Protein AF-A0A0W1QNJ8-F1 (afdb_monomer_lite)

Radius of gyration: 13.54 Å; chains: 1; bounding box: 36×19×38 Å

Sequence (80 aa):
MSEFLNNRPRFVMLKSINGEPMLVNVSSVRTVSTINMAGADFGVISFGKEHEVVIGSSVPEVVQAIEAALANNSSIFTAA

Structure (mmCIF, N/CA/C/O backbone):
data_AF-A0A0W1QNJ8-F1
#
_entry.id   AF-A0A0W1QNJ8-F1
#
loop_
_atom_site.group_PDB
_atom_site.id
_atom_site.type_symbol
_atom_site.label_atom_id
_atom_site.label_alt_id
_atom_site.label_comp_id
_atom_site.label_asym_id
_atom_site.label_entity_id
_atom_site.label_seq_id
_atom_site.pdbx_PDB_ins_code
_atom_site.Cartn_x
_atom_site.Cartn_y
_atom_site.Cartn_z
_atom_site.occupancy
_atom_site.B_iso_or_equiv
_atom_site.auth_seq_id
_atom_site.auth_comp_id
_atom_site.auth_asym_id
_atom_site.auth_atom_id
_atom_site.pdbx_PDB_model_num
ATOM 1 N N . MET A 1 1 ? -24.831 -7.795 15.753 1.00 39.44 1 MET A N 1
ATOM 2 C CA . MET A 1 1 ? -24.226 -6.588 16.362 1.00 39.44 1 MET A CA 1
ATOM 3 C C . MET A 1 1 ? -22.735 -6.833 16.576 1.00 39.44 1 MET A C 1
ATOM 5 O O . MET A 1 1 ? -22.320 -7.137 17.684 1.00 39.44 1 MET A O 1
ATOM 9 N N . SER A 1 2 ? -21.928 -6.759 15.517 1.00 42.38 2 SER A N 1
ATOM 10 C CA . SER A 1 2 ? -20.478 -7.033 15.585 1.00 42.38 2 SER A CA 1
ATOM 11 C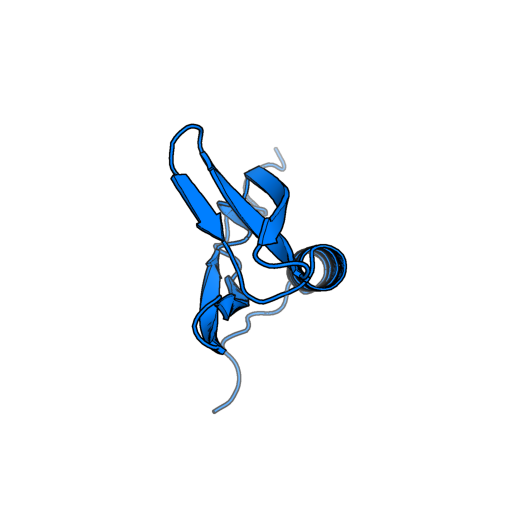 C . SER A 1 2 ? -19.655 -6.127 14.655 1.00 42.38 2 SER A C 1
ATOM 13 O O . SER A 1 2 ? -18.513 -6.435 14.342 1.00 42.38 2 SER A O 1
ATOM 15 N N . GLU A 1 3 ? -20.200 -4.978 14.245 1.00 50.59 3 GLU A N 1
ATOM 16 C CA . GLU A 1 3 ? -19.534 -4.052 13.309 1.00 50.59 3 GLU A CA 1
ATOM 17 C C . GLU A 1 3 ? -18.739 -2.927 13.995 1.00 50.59 3 GLU A C 1
ATOM 19 O O . GLU A 1 3 ? -17.971 -2.228 13.343 1.00 50.59 3 GLU A O 1
ATOM 24 N N . PHE A 1 4 ? -18.848 -2.758 15.317 1.00 43.59 4 PHE A N 1
ATOM 25 C CA . PHE A 1 4 ? -18.239 -1.609 16.008 1.00 43.59 4 PHE A CA 1
ATOM 26 C C . PHE A 1 4 ? -16.807 -1.837 16.516 1.00 43.59 4 PHE A C 1
ATOM 28 O O . PHE A 1 4 ? -16.137 -0.876 16.886 1.00 43.59 4 PHE A O 1
ATOM 35 N N . LEU A 1 5 ? -16.300 -3.076 16.510 1.00 47.41 5 LEU A N 1
ATOM 36 C CA . LEU A 1 5 ? -14.938 -3.372 16.984 1.00 47.41 5 LEU A CA 1
ATOM 37 C C . LEU A 1 5 ? -13.848 -3.107 15.933 1.00 47.41 5 LEU A C 1
ATOM 39 O O . LEU A 1 5 ? -12.677 -3.014 16.295 1.00 47.41 5 LEU A O 1
ATOM 43 N N . ASN A 1 6 ? -14.212 -2.918 14.660 1.00 52.38 6 ASN A N 1
ATOM 44 C CA . ASN A 1 6 ? -13.241 -2.715 13.579 1.00 52.38 6 ASN A CA 1
ATOM 45 C C . ASN A 1 6 ? -12.977 -1.247 13.210 1.00 52.38 6 ASN A C 1
ATOM 47 O O . ASN A 1 6 ? -12.144 -0.984 12.352 1.00 52.38 6 ASN A O 1
ATOM 51 N N . ASN A 1 7 ? -13.619 -0.288 13.884 1.00 54.16 7 ASN A N 1
ATOM 52 C CA . ASN A 1 7 ? -13.516 1.137 13.546 1.00 54.16 7 ASN A CA 1
ATOM 53 C C . ASN A 1 7 ? -12.404 1.896 14.287 1.00 54.16 7 ASN A C 1
ATOM 55 O O . ASN A 1 7 ? -12.373 3.126 14.273 1.00 54.16 7 ASN A O 1
ATOM 59 N N . ARG A 1 8 ? -11.479 1.193 14.954 1.00 64.06 8 ARG A N 1
ATOM 60 C CA . ARG A 1 8 ? -10.281 1.857 15.477 1.00 64.06 8 ARG A CA 1
ATOM 61 C C . ARG A 1 8 ? -9.356 2.191 14.304 1.00 64.06 8 ARG A C 1
ATOM 63 O O . ARG A 1 8 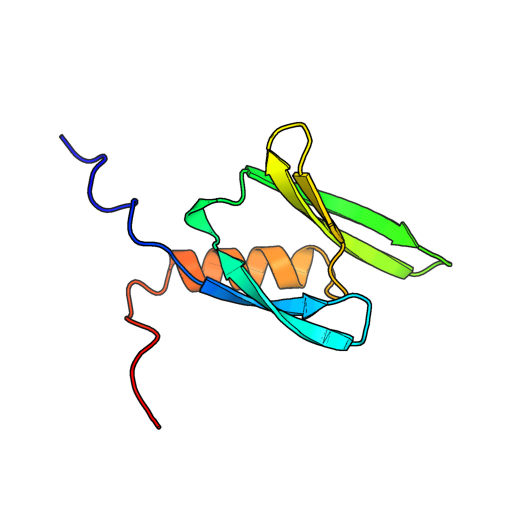? -9.105 1.304 13.485 1.00 64.06 8 ARG A O 1
ATOM 70 N N . PRO A 1 9 ? -8.860 3.434 14.197 1.00 65.62 9 PRO A N 1
ATOM 71 C CA . PRO A 1 9 ? -7.882 3.775 13.177 1.00 65.62 9 PRO A CA 1
ATOM 72 C C . PRO A 1 9 ? -6.599 2.983 13.452 1.00 65.62 9 PRO A C 1
ATOM 74 O O . PRO A 1 9 ? -6.036 3.054 14.547 1.00 65.62 9 PRO A O 1
ATOM 77 N N . ARG A 1 10 ? -6.188 2.168 12.478 1.00 75.81 10 ARG A N 1
ATOM 78 C CA . ARG A 1 10 ? -4.996 1.316 12.552 1.00 75.81 10 ARG A CA 1
ATOM 79 C C . ARG A 1 10 ? -3.952 1.902 11.631 1.00 75.81 10 ARG A C 1
ATOM 81 O O . ARG A 1 10 ? -4.219 2.053 10.445 1.00 75.81 10 ARG A O 1
ATOM 88 N N . PHE A 1 11 ? -2.781 2.219 12.161 1.00 82.19 11 PHE A N 1
ATOM 89 C CA . PHE A 1 11 ? -1.726 2.840 11.375 1.00 82.19 11 PHE A CA 1
ATOM 90 C C . PHE A 1 11 ? -0.591 1.859 11.114 1.00 82.19 11 PHE A C 1
ATOM 92 O O . PHE A 1 11 ? -0.128 1.185 12.032 1.00 82.19 11 PHE A O 1
ATOM 99 N N . VAL A 1 12 ? -0.140 1.809 9.864 1.00 82.75 12 VAL A N 1
ATOM 100 C CA . VAL A 1 12 ? 1.084 1.120 9.447 1.00 82.75 12 VAL A CA 1
ATOM 101 C C . VAL A 1 12 ? 2.071 2.139 8.920 1.00 82.75 12 VAL A C 1
ATOM 103 O O . VAL A 1 12 ? 1.684 3.101 8.258 1.00 82.75 12 VAL A O 1
ATOM 106 N N . MET A 1 13 ? 3.346 1.929 9.218 1.00 85.69 13 MET A N 1
ATOM 107 C CA . MET A 1 13 ? 4.412 2.738 8.654 1.00 85.69 13 MET A CA 1
ATOM 108 C C . MET A 1 13 ? 4.902 2.068 7.374 1.00 85.69 13 MET A C 1
ATOM 110 O O . MET A 1 13 ? 5.399 0.945 7.413 1.00 85.69 13 MET A O 1
ATOM 114 N N . LEU A 1 14 ? 4.725 2.745 6.245 1.00 85.38 14 LEU A N 1
ATOM 115 C CA . LEU A 1 14 ? 5.152 2.285 4.925 1.00 85.38 14 LEU A CA 1
ATOM 116 C C . LEU A 1 14 ? 6.204 3.231 4.368 1.00 85.38 14 LEU A C 1
ATOM 118 O O . LEU A 1 14 ? 6.283 4.392 4.766 1.00 85.38 14 LEU A O 1
ATOM 122 N N . LYS A 1 15 ? 7.024 2.751 3.438 1.00 82.75 15 LYS A N 1
ATOM 123 C CA . LYS A 1 15 ? 7.994 3.609 2.765 1.00 82.75 15 LYS A CA 1
ATOM 124 C C . LYS A 1 15 ? 7.279 4.393 1.670 1.00 82.75 15 LYS A C 1
ATOM 126 O O . LYS A 1 15 ? 6.589 3.804 0.848 1.00 82.75 15 LYS A O 1
ATOM 131 N N . SER A 1 16 ? 7.431 5.708 1.642 1.00 79.81 16 SER A N 1
ATOM 132 C CA . SER A 1 16 ? 6.967 6.561 0.546 1.00 79.81 16 SER A CA 1
ATOM 133 C C . SER A 1 16 ? 7.923 6.483 -0.650 1.00 79.81 16 SER A C 1
ATOM 135 O O . SER A 1 16 ? 9.067 6.042 -0.517 1.00 79.81 16 SER A O 1
ATOM 137 N N . ILE A 1 17 ? 7.476 6.927 -1.829 1.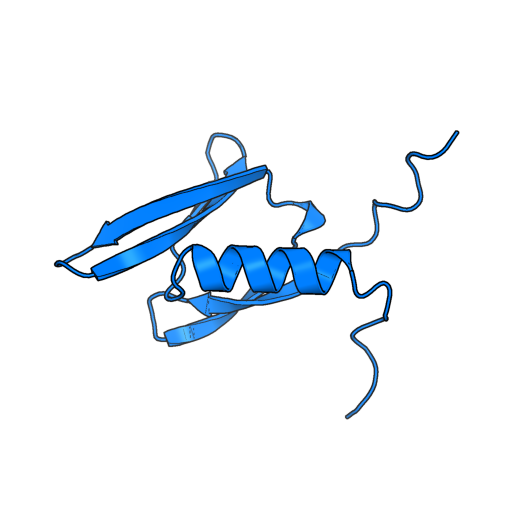00 79.81 17 ILE A N 1
ATOM 138 C CA . ILE A 1 17 ? 8.299 6.952 -3.053 1.00 79.81 17 ILE A CA 1
ATOM 139 C C . ILE A 1 17 ? 9.560 7.812 -2.907 1.00 79.81 17 ILE A C 1
ATOM 141 O O . ILE A 1 17 ? 10.565 7.555 -3.558 1.00 79.81 17 ILE A O 1
ATOM 145 N N . ASN A 1 18 ? 9.518 8.824 -2.036 1.00 77.12 18 ASN A N 1
ATOM 146 C CA . ASN A 1 18 ? 10.651 9.701 -1.742 1.00 77.12 18 ASN A CA 1
ATOM 147 C C . ASN A 1 18 ? 11.629 9.082 -0.724 1.00 77.12 18 ASN A C 1
ATOM 149 O O . ASN A 1 18 ? 12.641 9.693 -0.398 1.00 77.12 18 ASN A O 1
ATOM 153 N N . GLY A 1 19 ? 11.341 7.875 -0.226 1.00 73.19 19 GLY A N 1
ATOM 154 C CA . GLY A 1 19 ? 12.148 7.174 0.766 1.00 73.19 19 GLY A CA 1
ATOM 155 C C . GLY A 1 19 ? 11.816 7.518 2.217 1.00 73.19 19 GLY A C 1
ATOM 156 O O . GLY A 1 19 ? 12.361 6.868 3.109 1.00 73.19 19 GLY A O 1
ATOM 157 N N . GLU A 1 20 ? 10.912 8.468 2.468 1.00 81.31 20 GLU A N 1
ATOM 158 C CA . GLU A 1 20 ? 10.487 8.827 3.822 1.00 81.31 20 GLU A CA 1
ATOM 159 C C . GLU A 1 20 ? 9.420 7.858 4.356 1.00 81.31 20 GLU A C 1
ATOM 161 O O . GLU A 1 20 ? 8.588 7.360 3.591 1.00 81.31 20 GLU A O 1
ATOM 166 N N . PRO A 1 21 ? 9.409 7.563 5.664 1.00 81.94 21 PRO A N 1
ATOM 167 C CA . PRO A 1 21 ? 8.342 6.779 6.268 1.00 81.94 21 PRO A CA 1
ATOM 168 C C . PRO A 1 21 ? 7.018 7.560 6.277 1.00 81.94 21 PRO A C 1
ATOM 170 O O . PRO A 1 21 ? 6.965 8.724 6.664 1.00 81.94 21 PRO A O 1
ATOM 173 N N . MET A 1 22 ? 5.931 6.896 5.893 1.00 83.50 22 MET A N 1
ATOM 174 C CA . MET A 1 22 ? 4.574 7.433 5.843 1.00 83.50 22 MET A CA 1
ATOM 175 C C . MET A 1 22 ? 3.652 6.605 6.737 1.00 83.50 22 MET A C 1
ATOM 177 O O . MET A 1 22 ? 3.624 5.378 6.645 1.00 83.50 22 MET A O 1
ATOM 181 N N . LEU A 1 23 ? 2.869 7.276 7.585 1.00 83.19 23 LEU A N 1
ATOM 182 C CA . LEU A 1 23 ? 1.823 6.635 8.381 1.00 83.19 23 LEU A CA 1
ATOM 183 C C . LEU A 1 23 ? 0.543 6.503 7.556 1.00 83.19 23 LEU A C 1
ATOM 185 O O . LEU A 1 23 ? -0.056 7.497 7.151 1.00 83.19 23 LEU A O 1
ATOM 189 N N . VAL A 1 24 ? 0.104 5.267 7.349 1.00 83.75 24 VAL A N 1
ATOM 190 C CA . VAL A 1 24 ? -1.085 4.938 6.563 1.00 83.75 24 VAL A CA 1
ATOM 191 C C . VAL A 1 24 ? -2.153 4.350 7.469 1.00 83.75 24 VAL A C 1
ATOM 193 O O . VAL A 1 24 ? -1.918 3.348 8.141 1.00 83.75 24 VAL A O 1
ATOM 196 N N . ASN A 1 25 ? -3.343 4.958 7.472 1.00 84.50 25 ASN A N 1
ATOM 197 C CA . ASN A 1 25 ? -4.505 4.401 8.159 1.00 84.50 25 ASN A CA 1
ATOM 198 C C . ASN A 1 25 ? -5.099 3.247 7.341 1.00 84.50 25 ASN A C 1
ATOM 200 O O . ASN A 1 25 ? -5.826 3.477 6.375 1.00 84.50 25 ASN A O 1
ATOM 204 N N . VAL A 1 26 ? -4.820 2.017 7.760 1.00 81.81 26 VAL A N 1
ATOM 205 C CA . VAL A 1 26 ? -5.288 0.773 7.138 1.00 81.81 26 VAL A CA 1
ATOM 206 C C . VAL A 1 26 ? -6.810 0.709 7.081 1.00 81.81 26 VAL A C 1
ATOM 208 O O . VAL A 1 26 ? -7.365 0.239 6.095 1.00 81.81 26 VAL A O 1
ATOM 211 N N . SER A 1 27 ? -7.505 1.236 8.090 1.00 79.94 27 SER A N 1
ATOM 212 C CA . SER A 1 27 ? -8.972 1.226 8.135 1.00 79.94 27 SER A CA 1
ATOM 213 C C . SER A 1 27 ? -9.605 2.083 7.028 1.00 79.94 27 SER A C 1
ATOM 215 O O . SER A 1 27 ? -10.774 1.900 6.698 1.00 79.94 27 SER A O 1
ATOM 217 N N . SER A 1 28 ? -8.839 3.012 6.450 1.00 81.00 28 SER A N 1
ATOM 218 C CA . SER A 1 28 ? -9.262 3.838 5.317 1.00 81.00 28 SER A CA 1
ATOM 219 C C . SER A 1 28 ? -8.861 3.247 3.962 1.00 81.00 28 SER A C 1
ATOM 221 O O . SER A 1 28 ? -9.329 3.738 2.936 1.00 81.00 28 SER A O 1
ATOM 223 N N . VAL A 1 29 ? -7.994 2.229 3.931 1.00 83.44 29 VAL A N 1
ATOM 224 C CA . VAL A 1 29 ? -7.525 1.599 2.691 1.00 83.44 29 VAL A CA 1
ATOM 225 C C . VAL A 1 29 ? -8.627 0.717 2.121 1.00 83.44 29 VAL A C 1
ATOM 227 O O . VAL A 1 29 ? -9.148 -0.166 2.799 1.00 83.44 29 VAL A O 1
ATOM 230 N N . ARG A 1 30 ? -8.978 0.945 0.854 1.00 82.94 30 ARG A N 1
ATOM 231 C CA . ARG A 1 30 ? -9.986 0.155 0.136 1.00 82.94 30 ARG A CA 1
ATOM 232 C C . ARG A 1 30 ? -9.366 -0.847 -0.819 1.00 82.94 30 ARG A C 1
ATOM 234 O O . ARG A 1 30 ? -9.835 -1.977 -0.898 1.00 82.94 30 ARG A O 1
ATOM 241 N N . THR A 1 31 ? -8.338 -0.430 -1.547 1.00 82.69 31 THR A N 1
ATOM 242 C CA . THR A 1 31 ? -7.672 -1.264 -2.548 1.00 82.69 31 THR A CA 1
ATOM 243 C C . THR A 1 31 ? -6.168 -1.034 -2.524 1.00 82.69 31 THR A C 1
ATOM 245 O O . THR A 1 31 ? -5.703 0.083 -2.296 1.00 82.69 31 THR A O 1
ATOM 248 N N . VAL A 1 32 ? -5.420 -2.111 -2.765 1.00 84.56 32 VAL A N 1
ATOM 249 C CA . VAL A 1 32 ? -3.970 -2.097 -2.972 1.00 84.56 32 VAL A CA 1
ATOM 250 C C . VAL A 1 32 ? -3.710 -2.600 -4.387 1.00 84.56 32 VAL A C 1
ATOM 252 O O . VAL A 1 32 ? -4.218 -3.655 -4.767 1.00 84.56 32 VAL A O 1
ATOM 255 N N . SER A 1 33 ? -2.961 -1.839 -5.175 1.00 85.75 33 SER A N 1
ATOM 256 C CA . SER A 1 33 ? -2.601 -2.158 -6.558 1.00 85.75 33 SER A CA 1
ATOM 257 C C . SER A 1 33 ? -1.101 -1.974 -6.785 1.00 85.75 33 SER A C 1
ATOM 259 O O . SER A 1 33 ? -0.385 -1.493 -5.908 1.00 85.75 33 SER A O 1
ATOM 261 N N . THR A 1 34 ? -0.613 -2.397 -7.950 1.00 86.44 34 THR A N 1
ATOM 262 C CA . THR A 1 34 ? 0.791 -2.243 -8.350 1.00 86.44 34 THR A CA 1
ATOM 263 C C . THR A 1 34 ? 0.888 -1.227 -9.478 1.00 86.44 34 THR A C 1
ATOM 265 O O . THR A 1 34 ? 0.080 -1.265 -10.408 1.00 86.44 34 THR A O 1
ATOM 268 N N . ILE A 1 35 ? 1.909 -0.377 -9.445 1.00 84.81 35 ILE A N 1
ATOM 269 C CA . ILE A 1 35 ? 2.315 0.457 -10.575 1.00 84.81 35 ILE A CA 1
ATOM 270 C C . ILE A 1 35 ? 3.781 0.1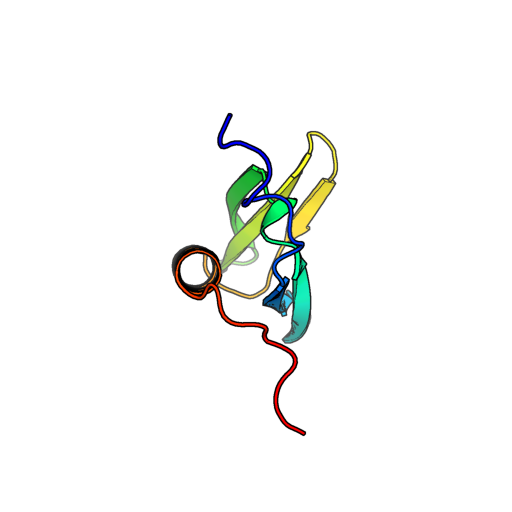93 -10.912 1.00 84.81 35 ILE A C 1
ATOM 272 O O . ILE A 1 35 ? 4.628 0.139 -10.023 1.00 84.81 35 ILE A O 1
ATOM 276 N N . ASN A 1 36 ? 4.093 0.051 -12.200 1.00 83.06 36 ASN A N 1
ATOM 277 C CA . ASN A 1 36 ? 5.477 0.024 -12.654 1.00 83.06 36 ASN A CA 1
ATOM 278 C C . ASN A 1 36 ? 5.940 1.462 -12.910 1.00 83.06 36 ASN A C 1
ATOM 280 O O . ASN A 1 36 ? 5.404 2.146 -13.785 1.00 83.06 36 ASN A O 1
ATOM 284 N N . MET A 1 37 ? 6.926 1.927 -12.147 1.00 77.44 37 MET A N 1
ATOM 285 C CA . MET A 1 37 ? 7.586 3.208 -12.381 1.00 77.44 37 MET A CA 1
ATOM 286 C C . MET A 1 37 ? 9.058 2.978 -12.689 1.00 77.44 37 MET A C 1
ATOM 288 O O . MET A 1 37 ? 9.797 2.433 -11.874 1.00 77.44 37 MET A O 1
ATOM 292 N N . ALA A 1 38 ? 9.494 3.438 -13.865 1.00 77.62 38 ALA A N 1
ATOM 293 C CA . ALA A 1 38 ? 10.893 3.385 -14.294 1.00 77.62 38 ALA A CA 1
ATOM 294 C C . ALA A 1 38 ? 11.538 1.982 -14.186 1.00 77.62 38 ALA A C 1
ATOM 296 O O . ALA A 1 38 ? 12.730 1.866 -13.908 1.00 77.62 38 ALA A O 1
ATOM 297 N N . GLY A 1 39 ? 10.759 0.916 -14.413 1.00 77.38 39 GLY A N 1
ATOM 298 C CA . GLY A 1 39 ? 11.237 -0.469 -14.360 1.00 77.38 39 GLY A CA 1
ATOM 299 C C . GLY A 1 39 ? 11.216 -1.109 -12.969 1.00 77.38 39 GLY A C 1
ATOM 300 O O . GLY A 1 39 ? 11.627 -2.260 -12.845 1.00 77.38 39 GLY A O 1
ATOM 301 N N . ALA A 1 40 ? 10.723 -0.406 -11.945 1.00 76.94 40 ALA A N 1
ATOM 302 C CA . ALA A 1 40 ? 10.501 -0.946 -10.608 1.00 76.94 40 ALA A CA 1
ATOM 303 C C . ALA A 1 40 ? 9.002 -0.980 -10.270 1.00 76.94 40 ALA A C 1
ATOM 305 O O . ALA A 1 40 ? 8.263 -0.038 -10.564 1.00 76.94 40 ALA A O 1
ATOM 306 N N . ASP A 1 41 ? 8.562 -2.076 -9.652 1.00 81.75 41 ASP A N 1
ATOM 307 C CA . ASP A 1 41 ? 7.174 -2.267 -9.234 1.00 81.75 41 ASP A CA 1
ATOM 308 C C . ASP A 1 41 ? 6.956 -1.702 -7.828 1.00 81.75 41 ASP A C 1
ATOM 310 O O . ASP A 1 41 ? 7.567 -2.143 -6.852 1.00 81.75 41 ASP A O 1
ATOM 314 N N . PHE A 1 42 ? 6.044 -0.742 -7.730 1.00 84.50 42 PHE A N 1
ATOM 315 C CA . PHE A 1 42 ? 5.673 -0.062 -6.498 1.00 84.50 42 PHE A CA 1
ATOM 316 C C . PHE A 1 42 ? 4.225 -0.358 -6.127 1.00 84.50 42 PHE A C 1
ATOM 318 O O . PHE A 1 42 ? 3.362 -0.534 -6.990 1.00 84.50 42 PHE A O 1
ATOM 325 N N . GLY A 1 43 ? 3.949 -0.405 -4.829 1.00 85.69 43 GLY A N 1
ATOM 326 C CA . GLY A 1 43 ? 2.594 -0.484 -4.313 1.00 85.69 43 GLY A CA 1
ATOM 327 C C . GLY A 1 43 ? 1.867 0.849 -4.444 1.00 85.69 43 GLY A C 1
ATOM 328 O O . GLY A 1 43 ? 2.451 1.925 -4.322 1.00 85.69 43 GLY A O 1
ATOM 329 N N . VAL A 1 44 ? 0.562 0.777 -4.661 1.00 85.50 44 VAL A N 1
ATOM 330 C CA . VAL A 1 44 ? -0.350 1.916 -4.646 1.00 85.50 44 VAL A CA 1
ATOM 331 C C . VAL A 1 44 ? -1.491 1.587 -3.704 1.00 85.50 44 VAL A C 1
ATOM 333 O O . VAL A 1 44 ? -2.078 0.508 -3.762 1.00 85.50 44 VAL A O 1
ATOM 336 N N . ILE A 1 45 ? -1.793 2.525 -2.818 1.00 88.25 45 ILE A N 1
ATOM 337 C CA . ILE A 1 45 ? -2.876 2.421 -1.851 1.00 88.25 45 ILE A CA 1
ATOM 338 C C . ILE A 1 45 ? -3.960 3.411 -2.240 1.00 88.25 45 ILE A C 1
ATOM 340 O O . ILE A 1 45 ? -3.703 4.605 -2.364 1.00 88.25 45 ILE A O 1
ATOM 344 N N . SER A 1 46 ? -5.186 2.923 -2.378 1.00 85.12 46 SER A N 1
ATOM 345 C CA . SER A 1 46 ? -6.354 3.747 -2.662 1.00 85.12 46 SER A CA 1
ATOM 346 C C . SER A 1 46 ? -7.280 3.809 -1.450 1.00 85.12 46 SER A C 1
ATOM 348 O O . SER A 1 46 ? -7.668 2.783 -0.880 1.00 85.12 46 SER A O 1
ATOM 350 N N . PHE A 1 47 ? -7.644 5.030 -1.057 1.00 82.56 47 PHE A N 1
ATOM 351 C CA . PHE A 1 47 ? -8.564 5.319 0.050 1.00 82.56 47 PHE A CA 1
ATOM 352 C C . PHE A 1 47 ? -10.006 5.560 -0.436 1.00 82.56 47 PHE A C 1
ATOM 354 O O . PHE A 1 47 ? -10.964 5.556 0.341 1.00 82.56 47 PHE A O 1
ATOM 361 N N . GLY A 1 48 ? -10.186 5.762 -1.742 1.00 77.56 48 GLY A N 1
ATOM 362 C CA . GLY A 1 48 ? -11.455 6.106 -2.374 1.00 77.56 48 GLY A CA 1
ATOM 363 C C . GLY A 1 48 ? -11.302 6.240 -3.887 1.00 77.56 48 GLY A C 1
ATOM 364 O O . GLY A 1 48 ? -10.222 6.046 -4.424 1.00 77.56 48 GLY A O 1
ATOM 365 N N . LYS A 1 49 ? -12.378 6.610 -4.588 1.00 70.75 49 LYS A N 1
ATOM 366 C CA . LYS A 1 49 ? -12.375 6.675 -6.064 1.00 70.75 49 LYS A CA 1
ATOM 367 C C . LYS A 1 49 ? -11.415 7.717 -6.656 1.00 70.75 49 LYS A C 1
ATOM 369 O O . LYS A 1 49 ? -11.080 7.613 -7.826 1.00 70.75 49 LYS A O 1
ATOM 374 N N . GLU A 1 50 ? -11.018 8.711 -5.865 1.00 77.50 50 GLU A N 1
ATOM 375 C CA . GLU A 1 50 ? -10.217 9.856 -6.325 1.00 77.50 50 GLU A CA 1
ATOM 376 C C . GLU A 1 50 ? -8.901 10.025 -5.550 1.00 77.50 50 GLU A C 1
ATOM 378 O O . GLU A 1 50 ? -8.126 10.923 -5.855 1.00 77.50 50 GLU A O 1
ATOM 383 N N . HIS A 1 51 ? -8.652 9.197 -4.529 1.00 80.19 51 HIS A N 1
ATOM 384 C CA . HIS A 1 51 ? -7.514 9.367 -3.624 1.00 80.19 51 HIS A CA 1
ATOM 385 C C . HIS A 1 51 ? -6.653 8.108 -3.623 1.00 80.19 51 HIS A C 1
ATOM 387 O O . HIS A 1 51 ? -6.978 7.125 -2.951 1.00 80.19 51 HIS A O 1
ATOM 393 N N . GLU A 1 52 ? -5.548 8.173 -4.358 1.00 82.25 52 GLU A N 1
ATOM 394 C CA . GLU A 1 52 ? -4.536 7.125 -4.451 1.00 82.25 52 GLU A CA 1
ATOM 395 C C . GLU A 1 52 ? -3.171 7.682 -4.053 1.00 82.25 52 GLU A C 1
ATOM 397 O O . GLU A 1 52 ? -2.833 8.825 -4.360 1.00 82.25 52 GLU A O 1
ATOM 402 N N . VAL A 1 53 ? -2.387 6.872 -3.351 1.00 83.50 53 VAL A N 1
ATOM 403 C CA . VAL A 1 53 ? -1.040 7.212 -2.906 1.00 83.50 53 VAL A CA 1
ATOM 404 C C . VAL A 1 53 ? -0.105 6.098 -3.337 1.00 83.50 53 VAL A C 1
ATOM 406 O O . VAL A 1 53 ? -0.272 4.941 -2.952 1.00 83.50 53 VAL A O 1
ATOM 409 N N . VAL A 1 54 ? 0.891 6.461 -4.140 1.00 83.94 54 VAL A N 1
ATOM 410 C CA . VAL A 1 54 ? 1.989 5.562 -4.488 1.00 83.94 54 VAL A CA 1
ATOM 411 C C . VAL A 1 54 ? 2.940 5.500 -3.303 1.00 83.94 54 VAL A C 1
ATOM 413 O O . VAL A 1 54 ? 3.290 6.523 -2.713 1.00 83.94 54 VAL A O 1
ATOM 416 N N . ILE A 1 55 ? 3.364 4.296 -2.961 1.00 86.50 55 ILE A N 1
ATOM 417 C CA . ILE A 1 55 ? 4.305 4.036 -1.881 1.00 86.50 55 ILE A CA 1
ATOM 418 C C . ILE A 1 55 ? 5.547 3.352 -2.441 1.00 86.50 55 ILE A C 1
ATOM 420 O O . ILE A 1 55 ? 5.494 2.576 -3.385 1.00 86.50 55 ILE A O 1
ATOM 424 N N . GLY A 1 56 ? 6.692 3.657 -1.844 1.00 81.94 56 GLY A N 1
ATOM 425 C CA . GLY A 1 56 ? 8.006 3.125 -2.199 1.00 81.94 56 GLY A CA 1
ATOM 426 C C . GLY A 1 56 ? 8.238 1.670 -1.775 1.00 81.94 56 GLY A C 1
ATOM 427 O O . GLY A 1 56 ? 9.359 1.186 -1.908 1.00 81.94 56 GLY A O 1
ATOM 428 N N . SER A 1 57 ? 7.218 1.003 -1.231 1.00 81.31 57 SER A N 1
ATOM 429 C CA . SER A 1 57 ? 7.219 -0.417 -0.860 1.00 81.31 57 SER A CA 1
ATOM 430 C C . SER A 1 57 ? 6.557 -1.263 -1.943 1.00 81.31 57 SER A C 1
ATOM 432 O O . SER A 1 57 ? 5.652 -0.796 -2.636 1.00 81.31 57 SER A O 1
ATOM 434 N N . SER A 1 58 ? 6.975 -2.521 -2.071 1.00 83.50 58 SER A N 1
ATOM 435 C CA . SER A 1 58 ? 6.350 -3.460 -3.011 1.00 83.50 58 SER A CA 1
ATOM 436 C C . SER A 1 58 ? 4.971 -3.913 -2.512 1.00 83.50 58 SER A C 1
ATOM 438 O O . SER A 1 58 ? 4.711 -3.928 -1.311 1.00 83.50 58 SER A O 1
ATOM 440 N N . VAL A 1 59 ? 4.069 -4.329 -3.408 1.00 82.62 59 VAL A N 1
ATOM 441 C CA . VAL A 1 59 ? 2.731 -4.810 -2.997 1.00 82.62 59 VAL A CA 1
ATOM 442 C C . VAL A 1 59 ? 2.775 -5.927 -1.942 1.00 82.62 59 VAL A C 1
ATOM 444 O O . VAL A 1 59 ? 2.020 -5.827 -0.976 1.00 82.62 59 VAL A O 1
ATOM 447 N N . PRO A 1 60 ? 3.652 -6.948 -2.035 1.00 82.50 60 PRO A N 1
ATOM 448 C CA . PRO A 1 60 ? 3.764 -7.964 -0.989 1.00 82.50 60 PRO A CA 1
ATOM 449 C C . PRO A 1 60 ? 4.114 -7.396 0.393 1.00 82.50 60 PRO A C 1
ATOM 451 O O . PRO A 1 60 ? 3.506 -7.800 1.381 1.00 82.50 60 PRO A O 1
ATOM 454 N N . GLU A 1 61 ? 5.038 -6.433 0.474 1.00 82.00 61 GLU A N 1
ATOM 455 C CA . GLU A 1 61 ? 5.400 -5.770 1.739 1.00 82.00 61 GLU A CA 1
ATOM 456 C C . GLU A 1 61 ? 4.208 -5.019 2.339 1.00 82.00 61 GLU A C 1
ATOM 458 O O . GLU A 1 61 ? 3.990 -5.022 3.550 1.00 82.00 61 GLU A O 1
ATOM 463 N N . VAL A 1 62 ? 3.410 -4.394 1.478 1.00 82.69 62 VAL A N 1
ATOM 464 C CA . VAL A 1 62 ? 2.249 -3.590 1.865 1.00 82.69 62 VAL A CA 1
ATOM 465 C C . VAL A 1 62 ? 1.128 -4.471 2.386 1.00 82.69 62 VAL A C 1
ATOM 467 O O . VAL A 1 62 ? 0.555 -4.178 3.434 1.00 82.69 62 VAL A O 1
ATOM 470 N N . VAL A 1 63 ? 0.847 -5.573 1.688 1.00 83.06 63 VAL A N 1
ATOM 471 C CA . VAL A 1 63 ? -0.136 -6.570 2.120 1.00 83.06 63 VAL A CA 1
ATOM 472 C C . VAL A 1 63 ? 0.282 -7.170 3.458 1.00 83.06 63 VAL A C 1
ATOM 474 O O . VA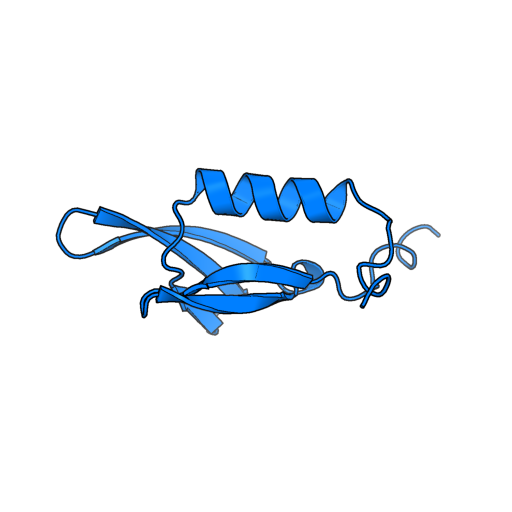L A 1 63 ? -0.525 -7.180 4.381 1.00 83.06 63 VAL A O 1
ATOM 477 N N . GLN A 1 64 ? 1.547 -7.567 3.616 1.00 82.81 64 GLN A N 1
ATOM 478 C CA . GLN A 1 64 ? 2.050 -8.100 4.885 1.00 82.81 64 GLN A CA 1
ATOM 479 C C . GLN A 1 64 ? 1.951 -7.086 6.030 1.00 82.81 64 GLN A C 1
ATOM 481 O O . GLN A 1 64 ? 1.554 -7.452 7.133 1.00 82.81 64 GLN A O 1
ATOM 486 N N . ALA A 1 65 ? 2.268 -5.810 5.792 1.00 80.31 65 ALA A N 1
ATOM 487 C CA . ALA A 1 65 ? 2.137 -4.767 6.808 1.00 80.31 65 ALA A CA 1
ATOM 488 C C . ALA A 1 65 ? 0.671 -4.547 7.219 1.00 80.31 65 ALA A C 1
ATOM 490 O O . ALA A 1 65 ? 0.369 -4.419 8.408 1.00 80.31 65 ALA A O 1
ATOM 491 N N . ILE A 1 66 ? -0.245 -4.546 6.246 1.00 80.38 66 ILE A N 1
ATOM 492 C CA . ILE A 1 66 ? -1.690 -4.440 6.474 1.00 80.38 66 ILE A CA 1
ATOM 493 C C . ILE A 1 66 ? -2.198 -5.650 7.265 1.00 80.38 66 ILE A C 1
ATOM 495 O O . ILE A 1 66 ? -2.872 -5.473 8.277 1.00 80.38 66 ILE A O 1
ATOM 499 N N . GLU A 1 67 ? -1.843 -6.868 6.860 1.00 80.56 67 GLU A N 1
ATOM 500 C CA . GLU A 1 67 ? -2.212 -8.103 7.555 1.00 80.56 67 GLU A CA 1
ATOM 501 C C . GLU A 1 67 ? -1.645 -8.143 8.976 1.00 80.56 67 GLU A C 1
ATOM 503 O O . GLU A 1 67 ? -2.367 -8.469 9.918 1.00 80.56 67 GLU A O 1
ATOM 508 N N . ALA A 1 68 ? -0.391 -7.727 9.168 1.00 78.62 68 ALA A N 1
ATOM 509 C CA . ALA A 1 68 ? 0.233 -7.629 10.481 1.00 78.62 68 ALA A CA 1
ATOM 510 C C . ALA A 1 68 ? -0.473 -6.607 11.385 1.00 78.62 68 ALA A C 1
ATOM 512 O O . ALA A 1 68 ? -0.607 -6.851 12.584 1.00 78.62 68 ALA A O 1
ATOM 513 N N . ALA A 1 69 ? -0.964 -5.492 10.839 1.00 73.06 69 ALA A N 1
ATOM 514 C CA . ALA A 1 69 ? -1.768 -4.517 11.579 1.00 73.06 69 ALA A CA 1
ATOM 515 C C . ALA A 1 69 ? -3.216 -4.969 11.817 1.00 73.06 69 ALA A C 1
ATOM 517 O O . ALA A 1 69 ? -3.855 -4.541 12.781 1.00 73.06 69 ALA A O 1
ATOM 518 N N . LEU A 1 70 ? -3.752 -5.842 10.964 1.00 69.38 70 LEU A N 1
ATOM 519 C CA . LEU A 1 70 ? -5.050 -6.478 11.178 1.00 69.38 70 LEU A CA 1
ATOM 520 C C . LEU A 1 70 ? -4.968 -7.556 12.270 1.00 69.38 70 LEU A C 1
ATOM 522 O O . LEU A 1 70 ? -5.852 -7.623 13.126 1.00 69.38 70 LEU A O 1
ATOM 526 N N . ALA A 1 71 ? -3.885 -8.336 12.280 1.00 68.50 71 ALA A N 1
ATOM 527 C CA . ALA A 1 71 ? -3.614 -9.386 13.258 1.00 68.50 71 ALA A CA 1
ATOM 528 C C . ALA A 1 71 ? -3.188 -8.830 14.628 1.00 68.50 71 ALA A C 1
ATOM 530 O O . ALA A 1 71 ? -3.612 -9.345 15.665 1.00 68.50 71 ALA A O 1
ATOM 531 N N . ASN A 1 72 ? -2.399 -7.751 14.661 1.00 59.66 72 ASN A N 1
ATOM 532 C CA . ASN A 1 72 ? -2.071 -7.055 15.901 1.00 59.66 72 ASN A CA 1
ATOM 533 C C . ASN A 1 72 ? -3.243 -6.162 16.333 1.00 59.66 72 ASN A C 1
ATOM 535 O O . ASN A 1 72 ? -3.343 -4.999 15.957 1.00 59.66 72 ASN A O 1
ATOM 539 N N . ASN A 1 73 ? -4.094 -6.672 17.226 1.00 52.69 73 ASN A N 1
ATOM 540 C CA . ASN A 1 73 ? -5.024 -5.862 18.031 1.00 52.69 73 ASN A CA 1
ATOM 541 C C . ASN A 1 73 ? -4.310 -4.963 19.070 1.00 52.69 73 ASN A C 1
ATOM 543 O O . ASN A 1 73 ? -4.956 -4.396 19.954 1.00 52.69 73 ASN A O 1
ATOM 547 N N . SER A 1 74 ? -2.985 -4.850 18.997 1.00 45.44 74 SER A N 1
ATOM 548 C CA . SER A 1 74 ? -2.162 -4.209 20.012 1.00 45.44 74 SER A CA 1
ATOM 549 C C . SER A 1 74 ? -1.917 -2.747 19.672 1.00 45.44 74 SER A C 1
ATOM 551 O O . SER A 1 74 ? -1.379 -2.403 18.624 1.00 45.44 74 SER A O 1
ATOM 553 N N . SER A 1 75 ? -2.334 -1.894 20.599 1.00 44.97 75 SER A N 1
ATOM 554 C CA . SER A 1 75 ? -2.087 -0.460 20.677 1.00 44.97 75 SER A CA 1
ATOM 555 C C . SER A 1 75 ? -0.613 -0.143 20.381 1.00 44.97 75 S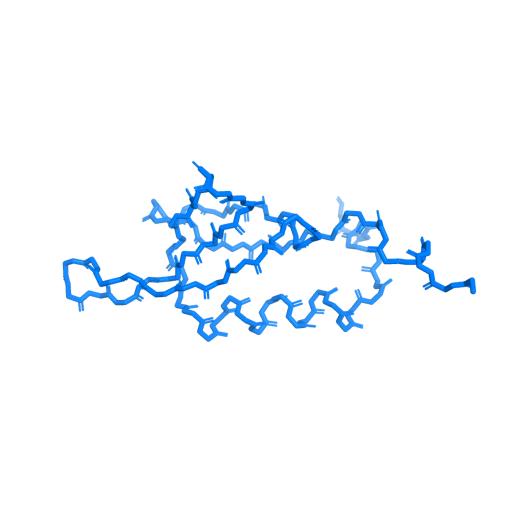ER A C 1
ATOM 557 O O . SER A 1 75 ? 0.241 -0.323 21.241 1.00 44.97 75 SER A O 1
ATOM 559 N N . ILE A 1 76 ? -0.304 0.355 19.180 1.00 49.91 76 ILE A N 1
ATOM 560 C CA . ILE A 1 76 ? 1.068 0.742 18.787 1.00 49.91 76 ILE A CA 1
ATOM 561 C C . ILE A 1 76 ? 1.577 1.983 19.557 1.00 49.91 76 ILE A C 1
ATOM 563 O O . ILE A 1 76 ? 2.750 2.328 19.486 1.00 49.91 76 ILE A O 1
ATOM 567 N N . PHE A 1 77 ? 0.756 2.602 20.411 1.00 48.00 77 PHE A N 1
ATOM 568 C CA . PHE A 1 77 ? 1.253 3.509 21.450 1.00 48.00 77 PHE A CA 1
ATOM 569 C C . PHE A 1 77 ? 1.707 2.726 22.686 1.00 48.00 77 PHE A C 1
ATOM 571 O O . PHE A 1 77 ? 1.051 2.742 23.726 1.00 48.00 77 PHE A O 1
ATOM 578 N N . THR A 1 78 ? 2.831 2.023 22.602 1.00 44.81 78 THR A N 1
ATOM 579 C CA . THR A 1 78 ? 3.641 1.728 23.790 1.00 44.81 78 THR A CA 1
ATOM 580 C C . THR A 1 78 ? 5.116 1.737 23.402 1.00 44.81 78 THR A C 1
ATOM 582 O O . THR A 1 78 ? 5.521 0.999 22.511 1.00 44.81 78 THR A O 1
ATOM 585 N N . ALA A 1 79 ? 5.869 2.554 24.147 1.00 33.47 79 ALA A N 1
ATOM 586 C CA . ALA A 1 79 ? 7.322 2.734 24.175 1.00 33.47 79 ALA A CA 1
ATOM 587 C C . ALA A 1 79 ? 7.939 3.606 23.063 1.00 33.47 79 ALA A C 1
ATOM 589 O O . ALA A 1 79 ? 8.358 3.109 22.022 1.00 33.47 79 ALA A O 1
ATOM 590 N N . ALA A 1 80 ? 8.079 4.910 23.326 1.00 32.59 80 ALA A N 1
ATOM 591 C CA . ALA A 1 80 ? 9.251 5.479 24.011 1.00 32.59 80 ALA A CA 1
ATOM 592 C C . ALA A 1 80 ? 8.988 6.944 24.392 1.00 32.59 80 ALA A C 1
ATOM 594 O O . ALA A 1 80 ? 8.445 7.679 23.538 1.00 32.59 80 ALA A O 1
#

pLDDT: mean 73.86, std 14.78, range [32.59, 88.25]

Secondary structure (DSSP, 8-state):
--SSTT-S--EEEEEBTTS-EEEEEGGG--EEEEEEETTEEEEEEEEETTEEEEESS-HHHHHHHHHHHHH--S-S----

Foldseek 3Di:
DPPPVLPDFFWFWFAALVRDTDTDRLSQFDDWDWDDDPNDIWIWTDSDPPDIGTGPDHSVVVVVRSVVSVVPPDDPPDDD